Protein AF-A0A1B9AE56-F1 (afdb_monomer_lite)

Structure (mmCIF, N/CA/C/O backbone):
data_AF-A0A1B9AE56-F1
#
_entry.id   AF-A0A1B9AE56-F1
#
loop_
_atom_site.group_PDB
_atom_site.id
_atom_site.type_symbol
_atom_site.label_atom_id
_atom_site.label_alt_id
_atom_site.label_comp_id
_atom_site.label_asym_id
_atom_site.label_entity_id
_atom_site.label_seq_id
_atom_site.pdbx_PDB_ins_code
_atom_site.Cartn_x
_atom_site.Cartn_y
_atom_site.Cartn_z
_atom_site.occupancy
_atom_site.B_iso_or_equiv
_atom_site.auth_seq_id
_atom_site.auth_comp_id
_atom_site.auth_asym_id
_atom_site.auth_atom_id
_atom_site.pdbx_PDB_model_num
ATOM 1 N N . MET A 1 1 ? -2.165 -0.132 -10.168 1.00 92.50 1 MET A N 1
ATOM 2 C CA . MET A 1 1 ? -1.740 -0.312 -8.764 1.00 92.50 1 MET A CA 1
ATOM 3 C C . MET A 1 1 ? -1.034 0.914 -8.194 1.00 92.50 1 MET A C 1
ATOM 5 O O . MET A 1 1 ? -1.548 1.455 -7.226 1.00 92.50 1 MET A O 1
ATOM 9 N N . LEU A 1 2 ? 0.037 1.439 -8.810 1.00 94.38 2 LEU A N 1
ATOM 10 C CA . LEU A 1 2 ? 0.772 2.607 -8.280 1.00 94.38 2 LEU A CA 1
ATOM 11 C C . LEU A 1 2 ? -0.106 3.833 -7.946 1.00 94.38 2 LEU A C 1
ATOM 13 O O . LEU A 1 2 ? -0.009 4.371 -6.849 1.00 94.38 2 LEU A O 1
ATOM 17 N N . LYS A 1 3 ? -0.996 4.256 -8.858 1.00 95.69 3 LYS A N 1
ATOM 18 C CA . LYS A 1 3 ? -1.901 5.399 -8.612 1.00 95.69 3 LYS A CA 1
ATOM 19 C C . LYS A 1 3 ? -2.823 5.169 -7.409 1.00 95.69 3 LYS A C 1
ATOM 21 O O . LYS A 1 3 ? -2.971 6.056 -6.580 1.00 95.69 3 LYS A O 1
ATOM 26 N N . THR A 1 4 ? -3.406 3.976 -7.302 1.00 95.94 4 THR A N 1
ATOM 27 C CA . THR A 1 4 ? -4.257 3.590 -6.168 1.00 95.94 4 THR A CA 1
ATOM 28 C C . THR A 1 4 ? -3.469 3.620 -4.860 1.00 95.94 4 THR A C 1
ATOM 30 O O . THR A 1 4 ? -3.922 4.232 -3.899 1.00 95.94 4 THR A O 1
ATOM 33 N N . ALA A 1 5 ? -2.260 3.046 -4.839 1.00 96.50 5 ALA A N 1
ATOM 34 C CA . ALA A 1 5 ? -1.390 3.082 -3.665 1.00 96.50 5 ALA A CA 1
ATOM 35 C C . ALA A 1 5 ? -1.039 4.519 -3.251 1.00 96.50 5 ALA A C 1
ATOM 37 O O . ALA A 1 5 ? -1.102 4.831 -2.070 1.00 96.50 5 ALA A O 1
ATOM 38 N N . ALA A 1 6 ? -0.746 5.406 -4.209 1.00 96.38 6 ALA A N 1
ATOM 39 C CA . ALA A 1 6 ? -0.448 6.813 -3.939 1.00 96.38 6 ALA A CA 1
ATOM 40 C C . ALA A 1 6 ? -1.641 7.585 -3.347 1.00 96.38 6 ALA A C 1
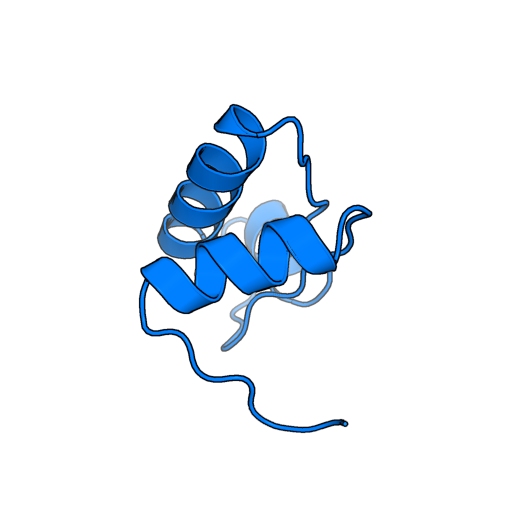ATOM 42 O O . ALA A 1 6 ? -1.460 8.440 -2.483 1.00 96.38 6 ALA A O 1
ATOM 43 N N . ILE A 1 7 ? -2.866 7.291 -3.797 1.00 96.19 7 ILE A N 1
ATOM 44 C CA . ILE A 1 7 ? -4.082 7.884 -3.222 1.00 96.19 7 ILE A CA 1
ATOM 45 C C . ILE A 1 7 ? -4.255 7.417 -1.773 1.00 96.19 7 ILE A C 1
ATOM 47 O O . ILE A 1 7 ? -4.451 8.245 -0.885 1.00 96.19 7 ILE A O 1
ATOM 51 N N . LEU A 1 8 ? -4.131 6.110 -1.526 1.00 95.69 8 LEU A N 1
ATOM 52 C CA . LEU A 1 8 ? -4.267 5.536 -0.187 1.00 95.69 8 LEU A CA 1
ATOM 53 C C . LEU A 1 8 ? -3.201 6.077 0.776 1.00 95.69 8 LEU A C 1
ATOM 55 O O . LEU A 1 8 ? -3.537 6.520 1.870 1.00 95.69 8 LEU A O 1
ATOM 59 N N . THR A 1 9 ? -1.929 6.108 0.370 1.00 95.81 9 THR A N 1
ATOM 60 C CA . THR A 1 9 ? -0.838 6.609 1.223 1.00 95.81 9 THR A CA 1
ATOM 61 C C . THR A 1 9 ? -0.992 8.097 1.527 1.00 95.81 9 THR A C 1
ATOM 63 O O . THR A 1 9 ? -0.724 8.511 2.653 1.00 95.81 9 THR A O 1
ATOM 66 N N . LYS A 1 10 ? -1.477 8.902 0.571 1.00 95.94 10 LYS A N 1
ATOM 67 C CA . LYS A 1 10 ? -1.772 10.323 0.797 1.00 95.94 10 LYS A CA 1
ATOM 68 C C . LYS A 1 10 ? -2.878 10.518 1.837 1.00 95.94 10 LYS A C 1
ATOM 70 O O . LYS A 1 10 ? -2.702 11.324 2.743 1.00 95.94 10 LYS A O 1
ATOM 75 N 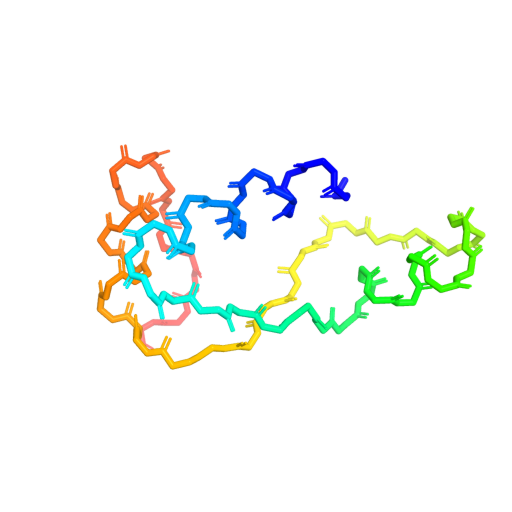N . LEU A 1 11 ? -3.977 9.771 1.731 1.00 95.12 11 LEU A N 1
ATOM 76 C CA . LEU A 1 11 ? -5.087 9.838 2.690 1.00 95.12 11 LEU A CA 1
ATOM 77 C C . LEU A 1 11 ? -4.653 9.415 4.100 1.00 95.12 11 LEU A C 1
ATOM 79 O O . LEU A 1 11 ? -4.998 10.067 5.082 1.00 95.12 11 LEU A O 1
ATOM 83 N N . LEU A 1 12 ? -3.858 8.349 4.202 1.00 94.50 12 LEU A N 1
ATOM 84 C CA . LEU A 1 12 ? -3.331 7.858 5.476 1.00 94.50 12 LEU A CA 1
ATOM 85 C C . LEU A 1 12 ? -2.349 8.853 6.119 1.00 94.50 12 LEU A C 1
ATOM 87 O O . LEU A 1 12 ? -2.392 9.070 7.334 1.00 94.50 12 LEU A O 1
ATOM 91 N N . ALA A 1 13 ? -1.529 9.530 5.309 1.00 94.38 13 ALA A N 1
ATOM 92 C CA . ALA A 1 13 ? -0.567 10.517 5.791 1.00 94.38 13 ALA A CA 1
ATOM 93 C C . ALA A 1 13 ? -1.234 11.710 6.497 1.00 94.38 13 ALA A C 1
ATOM 95 O O . ALA A 1 13 ? -0.687 12.213 7.477 1.00 94.38 13 ALA A O 1
ATOM 96 N N . GLU A 1 14 ? -2.436 12.122 6.076 1.00 93.69 14 GLU A N 1
ATOM 97 C CA . GLU A 1 14 ? -3.222 13.169 6.753 1.00 93.69 14 GLU A CA 1
ATOM 98 C C . GLU A 1 14 ? -3.644 12.790 8.182 1.00 93.69 14 GLU A C 1
ATOM 100 O O . GLU A 1 14 ? -4.109 13.639 8.941 1.00 93.69 14 GLU A O 1
ATOM 105 N N . ARG A 1 15 ? -3.523 11.512 8.555 1.00 92.38 15 ARG A N 1
ATOM 106 C CA . ARG A 1 15 ? -3.801 10.986 9.898 1.00 92.38 15 ARG A CA 1
ATOM 107 C C . ARG A 1 15 ? -2.537 10.469 10.588 1.00 92.38 15 ARG A C 1
ATOM 109 O O . ARG A 1 15 ? -2.635 9.699 11.536 1.00 92.38 15 ARG A O 1
ATOM 116 N N . ASN A 1 16 ? -1.360 10.899 10.125 1.00 93.38 16 ASN A N 1
ATOM 117 C CA . ASN A 1 16 ? -0.042 10.461 10.598 1.00 93.38 16 ASN A CA 1
ATOM 118 C C . ASN A 1 16 ? 0.233 8.955 10.447 1.00 93.38 16 ASN A C 1
ATOM 120 O O . ASN A 1 16 ? 1.181 8.451 11.042 1.00 93.38 16 ASN A O 1
ATOM 124 N N . VAL A 1 17 ? -0.535 8.247 9.616 1.00 95.31 17 VAL A N 1
ATOM 125 C CA . VAL A 1 17 ? -0.284 6.842 9.290 1.00 95.31 17 VAL A CA 1
ATOM 126 C C . VAL A 1 17 ? 0.581 6.785 8.034 1.00 95.31 17 VAL A C 1
ATOM 128 O O . VAL A 1 17 ? 0.223 7.342 6.995 1.00 95.31 17 VAL A O 1
ATOM 131 N N . LYS A 1 18 ? 1.742 6.135 8.120 1.00 94.62 18 LYS A N 1
ATOM 132 C CA . LYS A 1 18 ? 2.720 6.067 7.023 1.00 94.62 18 LYS A CA 1
ATOM 133 C C . LYS A 1 18 ? 2.991 4.608 6.658 1.00 94.62 18 LYS A C 1
ATOM 135 O O . LYS A 1 18 ? 4.001 4.058 7.096 1.00 94.62 18 LYS A O 1
ATOM 140 N N . PRO A 1 19 ? 2.109 3.978 5.865 1.00 95.88 19 PRO A N 1
ATOM 141 C CA . PRO A 1 19 ? 2.310 2.594 5.469 1.00 95.88 19 PRO A CA 1
ATOM 142 C C . PRO A 1 19 ? 3.533 2.455 4.558 1.00 95.88 19 PRO A C 1
ATOM 144 O O . PRO A 1 19 ? 3.821 3.317 3.723 1.00 95.88 19 PRO A O 1
ATOM 147 N N . ILE A 1 20 ? 4.212 1.322 4.676 1.00 96.75 20 ILE A N 1
ATOM 148 C CA . ILE A 1 20 ? 5.300 0.897 3.801 1.00 96.75 20 ILE A CA 1
ATOM 149 C C . ILE A 1 20 ? 4.713 -0.027 2.733 1.00 96.75 20 ILE A C 1
ATOM 151 O O . ILE A 1 20 ? 4.045 -1.008 3.060 1.00 96.75 20 ILE A O 1
ATOM 155 N N . ILE A 1 21 ? 4.968 0.274 1.456 1.00 96.94 21 ILE A N 1
ATOM 156 C CA . ILE A 1 21 ? 4.596 -0.612 0.344 1.00 96.94 21 ILE A CA 1
ATOM 157 C C . ILE A 1 21 ? 5.489 -1.854 0.383 1.00 96.94 21 ILE A C 1
ATOM 159 O O . ILE A 1 21 ? 6.714 -1.741 0.426 1.00 96.94 21 ILE A O 1
ATOM 163 N N . ALA A 1 22 ? 4.869 -3.027 0.327 1.00 96.75 22 ALA A N 1
ATOM 164 C CA . ALA A 1 22 ? 5.539 -4.319 0.307 1.00 96.75 22 ALA A CA 1
ATOM 165 C C . ALA A 1 22 ? 5.102 -5.149 -0.916 1.00 96.75 22 ALA A C 1
ATOM 167 O O . ALA A 1 22 ? 4.363 -4.678 -1.787 1.00 96.75 22 ALA A O 1
ATOM 168 N N . GLY A 1 23 ? 5.594 -6.388 -0.992 1.00 97.06 23 GLY A N 1
ATOM 169 C CA . GLY A 1 23 ? 5.110 -7.391 -1.940 1.00 97.06 23 GLY A CA 1
ATOM 170 C C . GLY A 1 23 ? 5.330 -7.040 -3.413 1.00 97.06 23 GLY A C 1
ATOM 171 O O . GLY A 1 23 ? 6.324 -6.416 -3.792 1.00 97.06 23 GLY A O 1
ATOM 172 N N . GLY A 1 24 ? 4.399 -7.471 -4.267 1.00 97.62 24 GLY A N 1
ATOM 173 C CA . GLY A 1 24 ? 4.546 -7.377 -5.723 1.00 97.62 24 GLY A CA 1
ATOM 174 C C . GLY A 1 24 ? 4.580 -5.942 -6.258 1.00 97.62 24 GLY A C 1
ATOM 175 O O . GLY A 1 24 ? 5.261 -5.664 -7.248 1.00 97.62 24 GLY A O 1
ATOM 176 N N . LEU A 1 25 ? 3.892 -5.001 -5.598 1.00 97.75 25 LEU A N 1
ATOM 177 C CA . LEU A 1 25 ? 3.900 -3.598 -6.021 1.00 97.75 25 LEU A CA 1
ATOM 178 C C . LEU A 1 25 ? 5.282 -2.962 -5.833 1.00 97.75 25 LEU A C 1
ATOM 180 O O . LEU A 1 25 ? 5.701 -2.178 -6.682 1.00 97.75 25 LEU A O 1
ATOM 184 N N . LEU A 1 26 ? 6.002 -3.322 -4.766 1.00 97.88 26 LEU A N 1
ATOM 185 C CA . LEU A 1 26 ? 7.377 -2.874 -4.544 1.00 97.88 26 LEU A CA 1
ATOM 186 C C . LEU A 1 26 ? 8.267 -3.267 -5.729 1.00 97.88 26 LEU A C 1
ATOM 188 O O . LEU A 1 26 ? 8.930 -2.414 -6.314 1.00 97.88 26 LEU A O 1
ATOM 192 N N . VAL A 1 27 ? 8.216 -4.542 -6.125 1.00 97.94 27 VAL A N 1
ATOM 193 C CA . VAL A 1 27 ? 8.981 -5.063 -7.267 1.00 97.94 27 VAL A CA 1
ATOM 194 C C . VAL A 1 27 ? 8.605 -4.310 -8.542 1.00 97.94 27 VAL A C 1
ATOM 196 O O . VAL A 1 27 ? 9.487 -3.78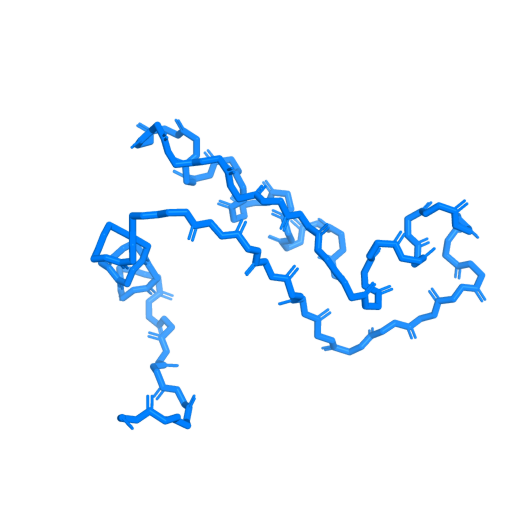8 -9.211 1.00 97.94 27 VAL A O 1
ATOM 199 N N . SER A 1 28 ? 7.304 -4.155 -8.816 1.00 97.75 28 SER A N 1
ATOM 200 C CA . SER A 1 28 ? 6.796 -3.423 -9.986 1.00 97.75 28 SER A CA 1
ATOM 201 C C . SER A 1 28 ? 7.351 -1.996 -10.091 1.00 97.75 28 SER A C 1
ATOM 203 O O . SER A 1 28 ? 7.729 -1.560 -11.176 1.00 97.75 28 SER A O 1
ATOM 205 N N . ILE A 1 29 ? 7.443 -1.270 -8.969 1.00 97.06 29 ILE A N 1
ATOM 206 C CA . ILE A 1 29 ? 7.986 0.097 -8.933 1.00 97.06 29 ILE A CA 1
ATOM 207 C C . ILE A 1 29 ? 9.484 0.096 -9.256 1.00 97.06 29 ILE A C 1
ATOM 209 O O . ILE A 1 29 ? 9.926 0.857 -10.117 1.00 97.06 29 ILE A O 1
ATOM 213 N N . TYR A 1 30 ? 10.263 -0.756 -8.583 1.00 97.75 30 TYR A N 1
ATOM 214 C CA . TYR A 1 30 ? 11.720 -0.793 -8.748 1.00 97.75 30 TYR A CA 1
ATOM 215 C C . TYR A 1 30 ? 12.159 -1.332 -10.110 1.00 97.75 30 TYR A C 1
ATOM 217 O O . TYR A 1 30 ? 13.214 -0.942 -10.603 1.00 97.75 30 TYR A O 1
ATOM 225 N N . THR A 1 31 ? 11.339 -2.167 -10.747 1.00 97.56 31 THR A N 1
ATOM 226 C CA . THR A 1 31 ? 11.573 -2.654 -12.111 1.00 97.56 31 THR A CA 1
ATOM 227 C C . THR A 1 31 ? 10.889 -1.791 -13.175 1.00 97.56 31 THR A C 1
ATOM 229 O O . THR A 1 31 ? 10.717 -2.247 -14.296 1.00 97.56 31 THR A O 1
ATOM 232 N N . GLN A 1 32 ? 10.435 -0.575 -12.847 1.00 95.94 32 GLN A N 1
ATOM 233 C CA . GLN A 1 32 ? 9.804 0.355 -13.799 1.00 95.94 32 GLN A CA 1
ATOM 234 C C . GLN A 1 32 ? 8.637 -0.250 -14.607 1.00 95.94 32 GLN A C 1
ATOM 236 O O . GLN A 1 32 ? 8.399 0.117 -15.755 1.00 95.94 32 GLN A O 1
ATOM 241 N N . ASN A 1 33 ? 7.836 -1.101 -13.961 1.00 94.00 33 ASN A N 1
ATOM 242 C CA . ASN A 1 33 ? 6.710 -1.861 -14.518 1.00 94.00 33 ASN A CA 1
ATOM 243 C C . ASN A 1 33 ? 7.067 -3.075 -15.402 1.00 94.00 33 ASN A C 1
ATOM 245 O O . ASN A 1 33 ? 6.151 -3.673 -15.962 1.00 94.00 33 ASN A O 1
ATOM 249 N N . ASP A 1 34 ? 8.326 -3.529 -15.440 1.00 95.69 34 ASP A N 1
ATOM 250 C CA . ASP A 1 34 ? 8.693 -4.826 -16.058 1.00 95.69 34 ASP A CA 1
ATOM 251 C C . ASP A 1 34 ? 8.184 -6.044 -15.260 1.00 95.69 34 ASP A C 1
ATOM 253 O O . ASP A 1 34 ? 8.240 -7.187 -15.713 1.00 95.69 34 ASP A O 1
ATOM 257 N N . TYR A 1 35 ? 7.650 -5.797 -14.063 1.00 96.38 35 TYR A N 1
ATOM 258 C CA . TYR A 1 35 ? 6.915 -6.754 -13.251 1.00 96.38 35 TYR A CA 1
ATOM 259 C C . TYR A 1 35 ? 5.502 -6.226 -13.002 1.00 96.38 35 TYR A C 1
ATOM 261 O O . TYR A 1 35 ? 5.309 -5.054 -12.662 1.00 96.38 35 TYR A O 1
ATOM 269 N N . THR A 1 36 ? 4.505 -7.103 -13.115 1.00 95.44 36 THR A N 1
ATOM 270 C CA . THR A 1 36 ? 3.094 -6.769 -12.886 1.00 95.44 36 THR A CA 1
ATOM 271 C C . THR A 1 36 ? 2.539 -7.506 -11.675 1.00 95.44 36 THR A C 1
ATOM 273 O O . THR A 1 36 ? 2.739 -8.711 -11.546 1.00 95.44 36 THR A O 1
ATOM 276 N N . THR A 1 37 ? 1.757 -6.808 -10.848 1.00 97.00 37 THR A N 1
ATOM 277 C CA . THR A 1 37 ? 0.969 -7.403 -9.756 1.00 97.00 37 THR A CA 1
ATOM 278 C C . THR A 1 37 ? -0.520 -7.064 -9.886 1.00 97.00 37 THR A C 1
ATOM 280 O O . THR A 1 37 ? -0.898 -6.133 -10.605 1.00 97.00 37 THR A O 1
ATOM 283 N N . ARG A 1 38 ? -1.370 -7.815 -9.180 1.00 96.38 38 ARG A N 1
ATOM 284 C CA . ARG A 1 38 ? -2.831 -7.637 -9.139 1.00 96.38 38 ARG A CA 1
ATOM 285 C C . ARG A 1 38 ? -3.342 -7.045 -7.823 1.00 96.38 38 ARG A C 1
ATOM 287 O O . ARG A 1 38 ? -4.504 -6.657 -7.768 1.00 96.38 38 ARG A O 1
ATOM 294 N N . ASP A 1 39 ? -2.490 -6.946 -6.811 1.00 96.12 39 ASP A N 1
ATOM 295 C CA . ASP A 1 39 ? -2.805 -6.487 -5.459 1.00 96.12 39 ASP A CA 1
ATOM 296 C C . ASP A 1 39 ? -1.832 -5.395 -4.975 1.00 96.12 39 ASP A C 1
ATOM 298 O O . ASP A 1 39 ? -0.937 -4.940 -5.698 1.00 96.12 39 ASP A O 1
ATOM 302 N N . ILE A 1 40 ? -2.084 -4.899 -3.763 1.00 96.88 40 ILE A N 1
ATOM 303 C CA . ILE A 1 40 ? -1.270 -3.896 -3.081 1.00 96.88 40 ILE A CA 1
ATOM 304 C C . ILE A 1 40 ? -1.081 -4.361 -1.640 1.00 96.88 40 ILE A C 1
ATOM 306 O O . ILE A 1 40 ? -2.036 -4.345 -0.865 1.00 96.88 40 ILE A O 1
ATOM 310 N N . ASP A 1 41 ? 0.151 -4.705 -1.276 1.00 96.62 41 ASP A N 1
ATO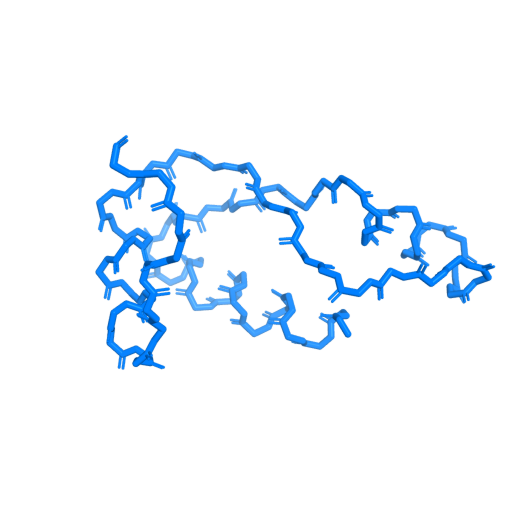M 311 C CA . ASP A 1 41 ? 0.512 -5.024 0.102 1.00 96.62 41 ASP A CA 1
ATOM 312 C C . ASP A 1 41 ? 1.060 -3.784 0.811 1.00 96.62 41 ASP A C 1
ATOM 314 O O . ASP A 1 41 ? 1.950 -3.092 0.304 1.00 96.62 41 ASP A O 1
ATOM 318 N N . MET A 1 42 ? 0.540 -3.508 2.006 1.00 95.69 42 MET A N 1
ATOM 319 C CA . MET A 1 42 ? 1.000 -2.420 2.865 1.00 95.69 42 MET A CA 1
ATOM 320 C C . MET A 1 42 ? 1.246 -2.926 4.283 1.00 95.69 42 MET A C 1
ATOM 322 O O . MET A 1 42 ? 0.416 -3.637 4.847 1.00 95.69 42 MET A O 1
ATOM 326 N N . VAL A 1 43 ? 2.365 -2.514 4.876 1.00 95.75 43 VAL A N 1
ATOM 327 C CA . VAL A 1 43 ? 2.692 -2.758 6.286 1.00 95.75 43 VAL A CA 1
ATOM 328 C C . VAL A 1 43 ? 2.634 -1.432 7.030 1.00 95.75 43 VAL A C 1
ATOM 330 O O . VAL A 1 43 ? 3.264 -0.464 6.611 1.00 95.75 43 VAL A O 1
ATOM 333 N N . SER A 1 44 ? 1.876 -1.371 8.120 1.00 94.62 44 SER A N 1
ATOM 334 C CA . SER A 1 44 ? 1.719 -0.155 8.919 1.00 94.62 44 SER A CA 1
ATOM 335 C C . SER A 1 44 ? 1.332 -0.487 10.353 1.00 94.62 44 SER A C 1
ATOM 337 O O . SER A 1 44 ? 0.754 -1.539 10.624 1.00 94.62 44 SER A O 1
ATOM 339 N N . ASP A 1 45 ? 1.600 0.449 11.254 1.00 92.06 45 ASP A N 1
ATOM 340 C CA . ASP A 1 45 ? 0.901 0.569 12.527 1.00 92.06 45 ASP A CA 1
ATOM 341 C C . ASP A 1 45 ? -0.469 1.258 12.340 1.00 92.06 45 ASP A C 1
ATOM 343 O O . ASP A 1 45 ? -0.841 1.659 11.233 1.00 92.06 45 ASP A O 1
ATOM 347 N N . GLY A 1 46 ? -1.255 1.366 13.419 1.00 89.69 46 GLY A N 1
ATOM 348 C CA . GLY A 1 46 ? -2.515 2.119 13.399 1.00 89.69 46 GLY A CA 1
ATOM 349 C C . GLY A 1 46 ? -3.684 1.407 12.710 1.00 89.69 46 GLY A C 1
ATOM 350 O O . GLY A 1 46 ? -4.464 2.053 12.010 1.00 89.69 46 GLY A O 1
ATOM 351 N N . TYR A 1 47 ? -3.828 0.090 12.918 1.00 90.19 47 TYR A N 1
ATOM 352 C CA . TYR A 1 47 ? -4.886 -0.735 12.310 1.00 90.19 47 TYR A CA 1
ATOM 353 C C . TYR A 1 47 ? -6.286 -0.117 12.418 1.00 90.19 47 TYR A C 1
ATOM 355 O O . TYR A 1 47 ? -6.995 -0.057 11.419 1.00 90.19 47 TYR A O 1
ATOM 363 N N . GLU A 1 48 ? -6.680 0.376 13.595 1.00 93.12 48 GLU A N 1
ATOM 364 C CA . GLU A 1 48 ? -8.009 0.970 13.804 1.00 93.12 48 GLU A CA 1
ATOM 365 C C . GLU A 1 48 ? -8.234 2.214 12.935 1.00 93.12 48 GLU A C 1
ATOM 367 O O . GLU A 1 48 ? -9.278 2.349 12.296 1.00 93.12 48 GLU A O 1
ATOM 372 N N . THR A 1 49 ? -7.233 3.095 12.849 1.00 94.06 49 THR A N 1
ATOM 373 C CA . THR A 1 49 ? -7.271 4.291 11.998 1.00 94.06 49 THR A CA 1
ATOM 374 C C . THR A 1 49 ? -7.389 3.907 10.526 1.00 94.06 49 THR A C 1
ATOM 376 O O . THR A 1 49 ? -8.219 4.465 9.809 1.00 94.06 49 THR A O 1
ATOM 379 N N . ILE A 1 50 ? -6.602 2.924 10.080 1.00 95.06 50 ILE A N 1
ATOM 380 C CA . ILE A 1 50 ? -6.646 2.413 8.704 1.00 95.06 50 ILE A CA 1
ATOM 381 C C . ILE A 1 50 ? -8.017 1.807 8.405 1.00 95.06 50 ILE A C 1
ATOM 383 O O . ILE A 1 50 ? -8.624 2.148 7.394 1.00 95.06 50 ILE A O 1
ATOM 387 N N . ALA A 1 51 ? -8.529 0.948 9.287 1.00 94.00 51 ALA A N 1
ATOM 388 C CA . ALA A 1 51 ? -9.824 0.301 9.124 1.00 94.00 51 ALA A CA 1
ATOM 389 C C . ALA A 1 51 ? -10.965 1.325 9.036 1.00 94.00 51 ALA A C 1
ATOM 391 O O . ALA A 1 51 ? -11.840 1.186 8.184 1.00 94.00 51 ALA A O 1
ATOM 392 N N . ASN A 1 52 ? -10.929 2.381 9.856 1.00 94.19 52 ASN A N 1
ATOM 393 C CA . ASN A 1 52 ? -11.905 3.467 9.800 1.00 94.19 52 ASN A CA 1
ATOM 394 C C . ASN A 1 52 ? -11.851 4.204 8.451 1.00 94.19 52 ASN A C 1
ATOM 396 O O . ASN A 1 52 ? -12.876 4.339 7.788 1.00 94.19 52 ASN A O 1
ATOM 400 N N . ILE A 1 53 ? -10.659 4.612 8.003 1.00 93.88 53 ILE A N 1
ATOM 401 C CA . ILE A 1 53 ? -10.478 5.328 6.727 1.00 93.88 53 ILE A CA 1
ATOM 402 C C . ILE A 1 53 ? -10.921 4.466 5.543 1.00 93.88 53 ILE A C 1
ATOM 404 O O . ILE A 1 53 ? -11.632 4.945 4.665 1.00 93.88 53 ILE A O 1
ATOM 408 N N . LEU A 1 54 ? -10.536 3.189 5.520 1.00 94.62 54 LEU A N 1
ATOM 409 C CA . LEU A 1 54 ? -10.968 2.259 4.478 1.00 94.62 54 LEU A CA 1
ATOM 410 C C . LEU A 1 54 ? -12.492 2.073 4.497 1.00 94.62 54 LEU A C 1
ATOM 412 O O . LEU A 1 54 ? -13.115 2.081 3.437 1.00 94.62 54 LEU A O 1
ATOM 416 N N . GLY A 1 55 ? -13.101 1.993 5.683 1.00 94.81 55 GLY A N 1
ATOM 417 C CA . GLY A 1 55 ? -14.554 1.931 5.840 1.00 94.81 55 GLY A CA 1
ATOM 418 C C . GLY A 1 55 ? -15.279 3.175 5.316 1.00 94.81 55 GLY A C 1
ATOM 419 O O . GLY A 1 55 ? -16.315 3.040 4.677 1.00 94.81 55 GLY A O 1
ATOM 420 N N . GLN A 1 56 ? -14.722 4.378 5.505 1.00 94.00 56 GLN A N 1
ATOM 421 C CA . GLN A 1 56 ? -15.274 5.627 4.944 1.00 94.00 56 GLN A CA 1
ATOM 422 C C . GLN A 1 56 ? -15.248 5.669 3.410 1.00 94.00 56 GLN A C 1
ATOM 424 O O . GLN A 1 56 ? -15.984 6.439 2.799 1.00 94.00 56 GLN A O 1
ATOM 429 N N . LEU A 1 57 ? -14.385 4.864 2.793 1.00 94.00 57 LEU A N 1
ATOM 430 C CA . LEU A 1 57 ? -14.251 4.721 1.345 1.00 94.00 57 LEU A CA 1
ATOM 431 C C . LEU A 1 57 ? -15.043 3.517 0.801 1.00 94.00 57 LEU A C 1
ATOM 433 O O . LEU A 1 57 ? -14.793 3.087 -0.324 1.00 94.00 57 LEU A O 1
ATOM 437 N N . ASP A 1 58 ? -15.947 2.946 1.604 1.00 96.19 58 ASP A N 1
ATOM 438 C CA . ASP A 1 58 ? -16.74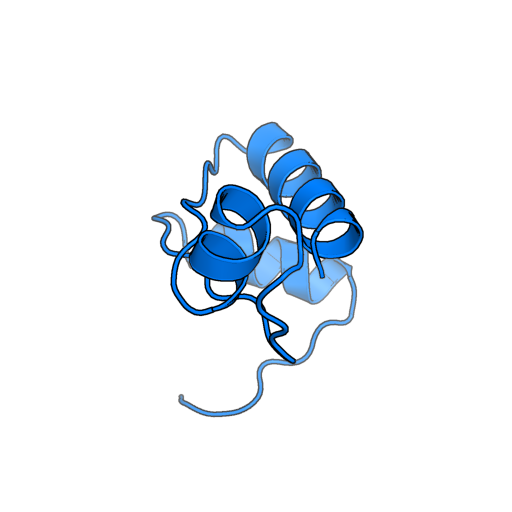0 1.750 1.293 1.00 96.19 58 ASP A CA 1
ATOM 439 C C . ASP A 1 58 ? -15.913 0.484 0.982 1.00 96.19 58 ASP A C 1
ATOM 441 O O . ASP A 1 58 ? -16.437 -0.496 0.434 1.00 96.19 58 ASP A O 1
ATOM 445 N N . PHE A 1 59 ? -14.630 0.436 1.370 1.00 95.19 59 PHE A N 1
ATOM 446 C CA . PHE A 1 59 ? -13.887 -0.822 1.335 1.00 95.19 59 PHE A CA 1
ATOM 447 C C . PHE A 1 59 ? -14.476 -1.789 2.356 1.00 95.19 59 PHE A C 1
ATOM 449 O O . PHE A 1 59 ? -14.731 -1.453 3.513 1.00 95.19 59 PHE A O 1
ATOM 456 N N . LYS A 1 60 ? -14.644 -3.037 1.926 1.00 94.38 60 LYS A N 1
ATOM 457 C CA . LYS A 1 60 ? -15.129 -4.114 2.781 1.00 94.38 60 LYS A CA 1
ATOM 458 C C . LYS A 1 60 ? -13.950 -4.949 3.237 1.00 94.38 60 LYS A C 1
ATOM 460 O O . LYS A 1 60 ? -13.102 -5.321 2.429 1.00 94.38 60 LYS A O 1
ATOM 465 N N . LYS A 1 61 ? -13.919 -5.260 4.532 1.00 91.00 61 LYS A N 1
ATOM 466 C CA . LYS A 1 61 ? -13.012 -6.280 5.049 1.00 91.00 61 LYS A CA 1
ATOM 467 C C . LYS A 1 61 ? -13.378 -7.606 4.383 1.00 91.00 61 LYS A C 1
ATOM 469 O O . LYS A 1 61 ? -14.510 -8.064 4.516 1.00 91.00 61 LYS A O 1
ATOM 474 N N . ASP A 1 62 ? -12.423 -8.183 3.671 1.00 91.44 62 ASP A N 1
ATOM 475 C CA . ASP A 1 62 ? -12.525 -9.508 3.073 1.00 91.44 62 ASP A CA 1
ATOM 476 C C . ASP A 1 62 ? -11.420 -10.393 3.655 1.00 91.44 62 ASP A C 1
ATOM 478 O O . ASP A 1 62 ? -10.283 -9.953 3.839 1.00 91.44 62 ASP A O 1
ATOM 482 N N . GLY A 1 63 ? -11.759 -11.625 4.021 1.00 85.69 63 GLY A N 1
ATOM 483 C CA . GLY A 1 63 ? -10.864 -12.486 4.789 1.00 85.69 63 GLY A CA 1
ATOM 484 C C . GLY A 1 63 ? -10.724 -12.083 6.266 1.00 85.69 63 GLY A C 1
ATOM 485 O O . GLY A 1 63 ? -11.651 -11.569 6.892 1.00 85.69 63 GLY A O 1
ATOM 486 N N . ARG A 1 64 ? -9.598 -12.453 6.886 1.00 69.69 64 ARG A N 1
ATOM 487 C CA . ARG A 1 64 ? -9.620 -12.916 8.284 1.00 69.69 64 ARG A CA 1
ATOM 488 C C . ARG A 1 64 ? -10.054 -11.893 9.350 1.00 69.69 64 ARG A C 1
ATOM 490 O O . ARG A 1 64 ? -9.436 -10.841 9.546 1.00 69.69 64 ARG A O 1
ATOM 497 N N . LEU A 1 65 ? -11.133 -12.291 10.043 1.00 49.03 65 LEU A N 1
ATOM 498 C CA . LEU A 1 65 ? -11.380 -12.142 11.485 1.00 49.03 65 LEU A CA 1
ATOM 499 C C . LEU A 1 65 ? -10.214 -12.710 12.298 1.00 49.03 65 LEU A C 1
ATOM 501 O O . LEU A 1 65 ? -9.718 -13.797 11.916 1.00 49.03 65 LEU A O 1
#

Foldseek 3Di:
DVVVVVVLQVLCVVVVKHWDWDDQVVVCVVVVNPGDDDDTDTDTPDVVVSVVSCVVVVNDDDDDD

Organism: NCBI:txid17431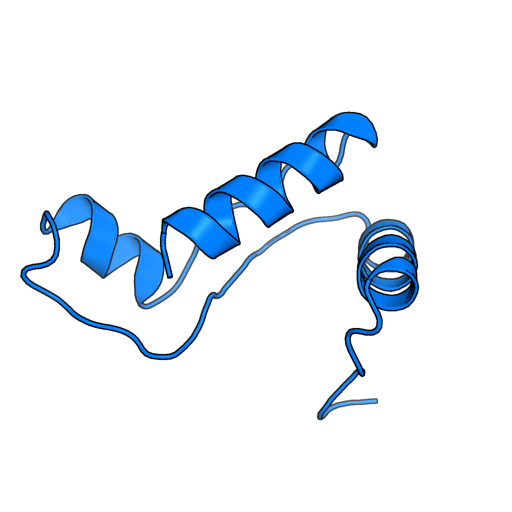43

Secondary structure (DSSP, 8-state):
-HHHHHHHHHHHHTTT--PEEEHHHHHHHHTTTSS--SS-EEE-S-HHHHHHHHHHTTPPP-S--

Sequence (65 aa):
MLKTAAILTKLLAERNVKPIIAGGLLVSIYTQNDYTTRDIDMVSDGYETIANILGQLDFKKDGRL

pLDDT: mean 93.94, std 6.78, range [49.03, 97.94]

Radius of gyration: 12.44 Å; chains: 1; bounding box: 28×26×30 Å